Protein AF-A0A354Y8E6-F1 (afdb_monomer)

Foldseek 3Di:
DDPDDDDDDDDDCPVAPPCGPDNDDDPVCCPDPNCVVVDDPVVVVVVVCVVVVPDPVNVVVVD

Sequence (63 aa):
NADLVLAGGTESMSMVPMMGNKVALSPSVFRDDHVAIAYGMGITAEKVAEEWKVSREDQDAFA

pLDDT: mean 83.83, std 10.33, range [61.5, 96.69]

Structure (mmCIF, N/CA/C/O backbone):
data_AF-A0A354Y8E6-F1
#
_entry.id   AF-A0A354Y8E6-F1
#
loop_
_atom_site.group_PDB
_atom_site.id
_atom_site.type_symbol
_atom_site.label_atom_id
_atom_site.label_alt_id
_atom_site.label_comp_id
_atom_site.label_asym_id
_atom_site.label_entity_id
_atom_site.label_seq_id
_atom_site.pdbx_PDB_ins_code
_atom_site.Cartn_x
_atom_site.Cartn_y
_atom_site.Cartn_z
_atom_site.occupancy
_atom_site.B_iso_or_equiv
_atom_site.auth_seq_id
_atom_s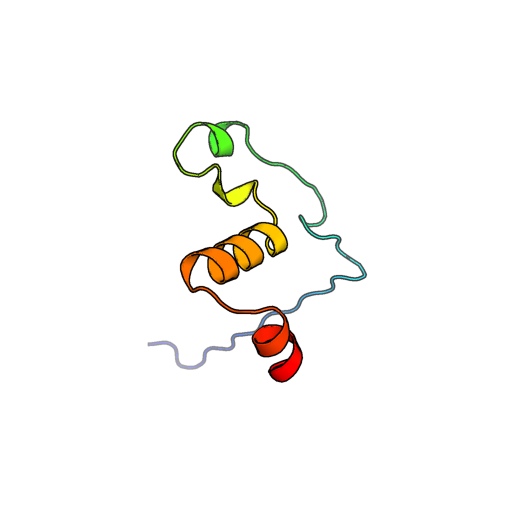ite.auth_comp_id
_atom_site.auth_asym_id
_atom_site.auth_atom_id
_atom_site.pdbx_PDB_model_num
ATOM 1 N N . ASN A 1 1 ? -3.081 -25.317 -25.016 1.00 67.62 1 ASN A N 1
ATOM 2 C CA . ASN A 1 1 ? -2.782 -25.790 -23.650 1.00 67.62 1 ASN A CA 1
ATOM 3 C C . ASN A 1 1 ? -1.290 -25.751 -23.442 1.00 67.62 1 ASN A C 1
ATOM 5 O O . ASN A 1 1 ? -0.577 -26.163 -24.344 1.00 67.62 1 ASN A O 1
ATOM 9 N N . ALA A 1 2 ? -0.839 -25.186 -22.325 1.00 81.00 2 ALA A N 1
ATOM 10 C CA . ALA A 1 2 ? 0.561 -25.253 -21.927 1.00 81.00 2 ALA A CA 1
ATOM 11 C C . ALA A 1 2 ? 0.749 -26.487 -21.039 1.00 81.00 2 ALA A C 1
ATOM 13 O O . ALA A 1 2 ? -0.038 -26.685 -20.114 1.00 81.00 2 ALA A O 1
ATOM 14 N N . ASP A 1 3 ? 1.772 -27.291 -21.323 1.00 89.75 3 ASP A N 1
ATOM 15 C CA . ASP A 1 3 ? 2.078 -28.503 -20.551 1.00 89.75 3 ASP A CA 1
ATOM 16 C C . ASP A 1 3 ? 2.767 -28.183 -19.211 1.00 89.75 3 ASP A C 1
ATOM 18 O O . ASP A 1 3 ? 2.729 -28.983 -18.280 1.00 89.75 3 ASP A O 1
ATOM 22 N N . LEU A 1 4 ? 3.366 -26.990 -19.087 1.00 83.75 4 LEU A N 1
ATOM 23 C CA . LEU A 1 4 ? 3.946 -26.464 -17.852 1.00 83.75 4 LEU A CA 1
ATOM 24 C C . LEU A 1 4 ? 4.018 -24.930 -17.909 1.00 83.75 4 LEU A C 1
ATOM 26 O O . LEU A 1 4 ? 4.452 -24.364 -18.913 1.00 83.75 4 LEU A O 1
ATOM 30 N N . VAL A 1 5 ? 3.631 -24.258 -16.821 1.00 90.75 5 VAL A N 1
ATOM 31 C CA . VAL A 1 5 ? 3.789 -22.806 -16.639 1.00 90.75 5 VAL A CA 1
ATOM 32 C C . VAL A 1 5 ? 4.461 -22.545 -15.295 1.00 90.75 5 VAL A C 1
ATOM 34 O O . VAL A 1 5 ? 4.065 -23.112 -14.279 1.00 90.75 5 VAL A O 1
ATOM 37 N N . LEU A 1 6 ? 5.462 -21.665 -15.297 1.00 80.56 6 LEU A N 1
ATOM 38 C CA . LEU A 1 6 ? 6.146 -21.168 -14.105 1.00 80.56 6 LEU A CA 1
ATOM 39 C C . LEU A 1 6 ? 5.961 -19.651 -14.034 1.00 80.56 6 LEU A C 1
ATOM 41 O O . LEU A 1 6 ? 6.283 -18.944 -14.987 1.00 80.56 6 LEU A O 1
ATOM 45 N N . ALA A 1 7 ? 5.437 -19.167 -12.909 1.00 92.81 7 ALA A N 1
ATOM 46 C CA . ALA A 1 7 ? 5.188 -17.753 -12.653 1.00 92.81 7 ALA A CA 1
ATOM 47 C C . ALA A 1 7 ? 5.786 -17.351 -11.299 1.00 92.81 7 ALA A C 1
ATOM 49 O O . ALA A 1 7 ? 5.665 -18.084 -10.319 1.00 92.81 7 ALA A O 1
ATOM 50 N N . GLY A 1 8 ? 6.425 -16.182 -11.253 1.00 92.38 8 GLY A N 1
ATOM 51 C CA . GLY A 1 8 ? 7.011 -15.599 -10.049 1.00 92.38 8 GLY A CA 1
ATOM 52 C C . GLY A 1 8 ? 7.293 -14.108 -10.239 1.00 92.38 8 GLY A C 1
ATOM 53 O O . GLY A 1 8 ? 7.326 -13.621 -11.368 1.00 92.38 8 GLY A O 1
ATOM 54 N N . GLY A 1 9 ? 7.488 -13.391 -9.132 1.00 92.19 9 GLY A N 1
ATOM 55 C CA . GLY A 1 9 ? 7.813 -11.964 -9.102 1.00 92.19 9 GLY A CA 1
ATOM 56 C C . GLY A 1 9 ? 8.844 -11.668 -8.014 1.00 92.19 9 GLY A C 1
ATOM 57 O O . GLY A 1 9 ? 8.890 -12.359 -6.999 1.00 92.19 9 GLY A O 1
ATOM 58 N N . THR A 1 10 ? 9.695 -10.668 -8.242 1.00 91.88 10 THR A N 1
ATOM 59 C CA . THR A 1 10 ? 10.732 -10.228 -7.300 1.00 91.88 10 THR A CA 1
ATOM 60 C C . THR A 1 10 ? 10.741 -8.709 -7.224 1.00 91.88 10 THR A C 1
ATOM 62 O O . THR A 1 10 ? 10.571 -8.037 -8.239 1.00 91.88 10 THR A O 1
ATOM 65 N N . GLU A 1 11 ? 10.998 -8.170 -6.036 1.00 90.12 11 GLU A N 1
ATOM 66 C CA . GLU A 1 11 ? 11.098 -6.732 -5.794 1.00 90.12 11 GLU A CA 1
ATOM 67 C C . GLU A 1 11 ? 12.219 -6.453 -4.782 1.00 90.12 11 GLU A C 1
ATOM 69 O O . GLU A 1 11 ? 12.392 -7.194 -3.816 1.00 90.12 11 GLU A O 1
ATOM 74 N N . SER A 1 12 ? 13.015 -5.405 -5.015 1.00 88.50 12 SER A N 1
ATOM 75 C CA . SER A 1 12 ? 14.073 -4.963 -4.097 1.00 88.50 12 SER A CA 1
ATOM 76 C C . SER A 1 12 ? 13.956 -3.464 -3.861 1.00 88.50 12 SER A C 1
ATOM 78 O O . SER A 1 12 ? 14.594 -2.656 -4.536 1.00 88.50 12 SER A O 1
ATOM 80 N N . MET A 1 13 ? 13.139 -3.098 -2.876 1.00 86.75 13 MET A N 1
ATOM 81 C CA . MET A 1 13 ? 12.866 -1.697 -2.542 1.00 86.75 13 MET A CA 1
ATOM 82 C C . MET A 1 13 ? 14.088 -0.966 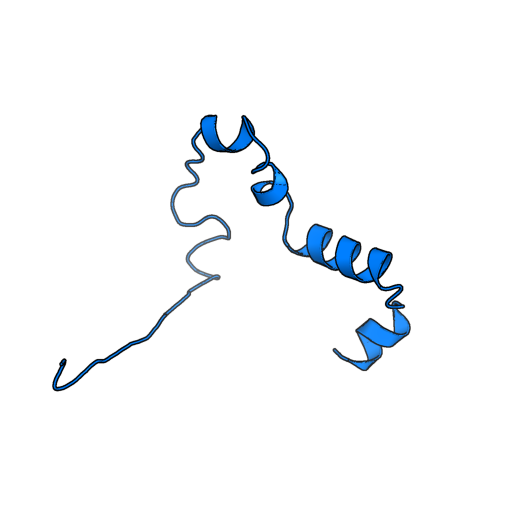-1.965 1.00 86.75 13 MET A C 1
ATOM 84 O O . MET A 1 13 ? 14.164 0.257 -2.015 1.00 86.75 13 MET A O 1
ATOM 88 N N . SER A 1 14 ? 15.067 -1.700 -1.425 1.00 86.38 14 SER A N 1
ATOM 89 C CA . SER A 1 14 ? 16.322 -1.109 -0.941 1.00 86.38 14 SER A CA 1
ATOM 90 C C . SER A 1 14 ? 17.260 -0.706 -2.080 1.00 86.38 14 SER A C 1
ATOM 92 O O . SER A 1 14 ? 18.012 0.252 -1.934 1.00 86.38 14 SER A O 1
ATOM 94 N N . MET A 1 15 ? 17.245 -1.440 -3.199 1.00 85.12 15 MET A N 1
ATOM 95 C CA . MET A 1 15 ? 18.123 -1.169 -4.345 1.00 85.12 15 MET A CA 1
ATOM 96 C C . MET A 1 15 ? 17.455 -0.310 -5.417 1.00 85.12 15 MET A C 1
ATOM 98 O O . MET A 1 15 ? 18.141 0.418 -6.133 1.00 85.12 15 MET A O 1
ATOM 102 N N . VAL A 1 16 ? 16.132 -0.405 -5.550 1.00 82.69 16 VAL A N 1
ATOM 103 C CA . VAL A 1 16 ? 15.350 0.347 -6.528 1.00 82.69 16 VAL A CA 1
ATOM 104 C C . VAL A 1 16 ? 14.341 1.204 -5.767 1.00 82.69 16 VAL A C 1
ATOM 106 O O . VAL A 1 16 ? 13.438 0.647 -5.141 1.00 82.69 16 VAL A O 1
ATOM 109 N N . PRO A 1 17 ? 14.478 2.542 -5.794 1.00 80.62 17 PRO A N 1
ATOM 110 C CA . PRO A 1 17 ? 13.548 3.415 -5.098 1.00 80.62 17 PRO A CA 1
ATOM 111 C C . PRO A 1 17 ? 12.144 3.310 -5.701 1.00 80.62 17 PRO A C 1
ATOM 113 O O . PRO A 1 17 ? 11.966 2.938 -6.866 1.00 80.62 17 PRO A O 1
ATOM 116 N N . MET A 1 18 ? 11.141 3.688 -4.908 1.00 75.56 18 MET A N 1
ATOM 117 C CA . MET A 1 18 ? 9.766 3.843 -5.386 1.00 75.56 18 MET A CA 1
ATOM 118 C C . MET A 1 18 ? 9.762 4.762 -6.618 1.00 75.56 18 MET A C 1
ATOM 120 O O . MET A 1 18 ? 10.358 5.836 -6.568 1.00 75.56 18 MET A O 1
ATOM 124 N N . MET A 1 19 ? 9.102 4.324 -7.700 1.00 74.81 19 MET A N 1
ATOM 125 C CA . MET A 1 19 ? 9.155 4.854 -9.085 1.00 74.81 19 MET A CA 1
ATOM 126 C C . MET A 1 19 ? 10.225 4.255 -10.018 1.00 74.81 19 MET A C 1
ATOM 128 O O . MET A 1 19 ? 10.279 4.616 -11.195 1.00 74.81 19 MET A O 1
ATOM 132 N N . GLY A 1 20 ? 11.015 3.284 -9.556 1.00 73.88 20 GLY A N 1
ATOM 133 C CA . GLY A 1 20 ? 11.910 2.502 -10.410 1.00 73.88 20 GLY A CA 1
ATOM 134 C C . GLY A 1 20 ? 13.292 3.131 -10.616 1.00 73.88 20 GLY A C 1
ATOM 135 O O . GLY A 1 20 ? 13.683 4.088 -9.956 1.00 73.88 20 GLY A O 1
ATOM 136 N N . ASN A 1 21 ? 14.066 2.574 -11.553 1.00 73.56 21 ASN A N 1
ATOM 137 C CA . ASN A 1 21 ? 15.453 2.999 -11.794 1.00 73.56 21 ASN A CA 1
ATOM 138 C C . ASN A 1 21 ? 15.585 4.339 -12.551 1.00 73.56 21 ASN A C 1
ATOM 140 O O . ASN A 1 21 ? 16.625 4.991 -12.469 1.00 73.56 21 ASN A O 1
ATOM 144 N N . LYS A 1 22 ? 14.552 4.730 -13.306 1.00 70.69 22 LYS A N 1
ATOM 145 C CA . LYS A 1 22 ? 14.46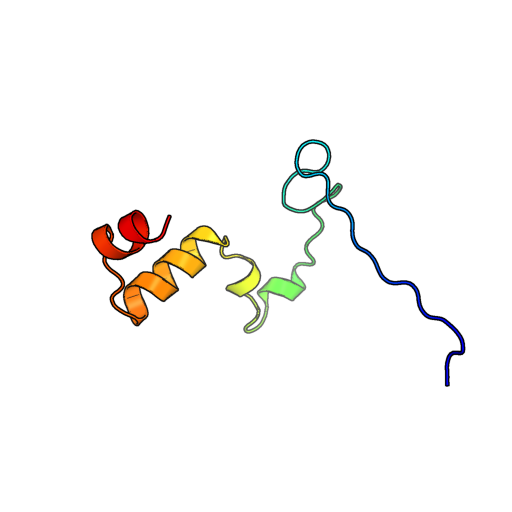4 5.951 -14.111 1.00 70.69 22 LYS A CA 1
ATOM 146 C C . LYS A 1 22 ? 13.013 6.393 -14.139 1.00 70.69 22 LYS A C 1
ATOM 148 O O . LYS A 1 22 ? 12.176 5.770 -14.788 1.00 70.69 22 LYS A O 1
ATOM 153 N N . VAL A 1 23 ? 12.733 7.496 -13.464 1.00 69.12 23 VAL A N 1
ATOM 154 C CA . VAL A 1 23 ? 11.397 8.082 -13.446 1.00 69.12 23 VAL A CA 1
ATOM 155 C C . VAL A 1 23 ? 11.178 8.833 -14.757 1.00 69.12 23 VAL A C 1
ATOM 157 O O . VAL A 1 23 ? 11.720 9.917 -14.956 1.00 69.12 23 VAL A O 1
ATOM 160 N N . ALA A 1 24 ? 10.408 8.242 -15.668 1.00 71.81 24 ALA A N 1
ATOM 161 C CA . ALA A 1 24 ? 10.015 8.864 -16.928 1.00 71.81 24 ALA A CA 1
ATOM 162 C C . ALA A 1 24 ? 8.497 8.751 -17.096 1.00 71.81 24 ALA A C 1
ATOM 164 O O . ALA A 1 24 ? 7.984 7.771 -17.632 1.00 71.81 24 ALA A O 1
ATOM 165 N N . LEU A 1 25 ? 7.775 9.759 -16.611 1.00 73.56 25 LEU A 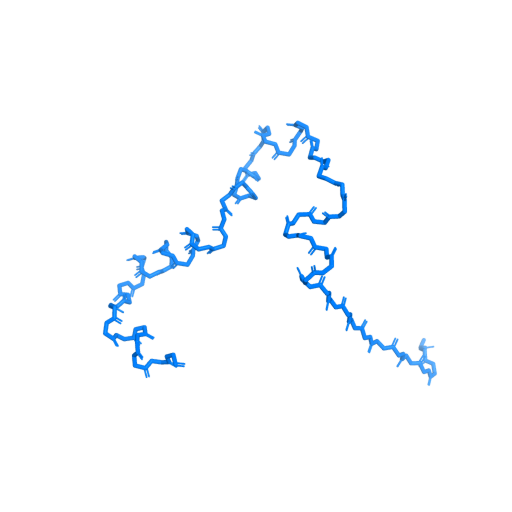N 1
ATOM 166 C CA . LEU A 1 25 ? 6.337 9.877 -16.830 1.00 73.56 25 LEU A CA 1
ATOM 167 C C . LEU A 1 25 ? 6.093 10.706 -18.091 1.00 73.56 25 LEU A C 1
ATOM 169 O O . LEU A 1 25 ? 6.565 11.838 -18.198 1.00 73.56 25 LEU A O 1
ATOM 173 N N . SER A 1 26 ? 5.354 10.147 -19.050 1.00 76.69 26 SER A N 1
ATOM 174 C CA . SER A 1 26 ? 4.898 10.919 -20.207 1.00 76.69 26 SER A CA 1
ATOM 175 C C . SER A 1 26 ? 3.933 12.015 -19.737 1.00 76.69 26 SER A C 1
ATOM 177 O O . SER A 1 26 ? 2.988 11.696 -19.013 1.00 76.69 26 SER A O 1
ATOM 179 N N . PRO A 1 27 ? 4.073 13.277 -20.184 1.00 71.56 27 PRO A N 1
ATOM 180 C CA . PRO A 1 27 ? 3.117 14.343 -19.870 1.00 71.56 27 PRO A CA 1
ATOM 181 C C . PRO A 1 27 ? 1.666 14.013 -20.257 1.00 71.56 27 PRO A C 1
ATOM 183 O O . PRO A 1 27 ? 0.736 14.580 -19.692 1.00 71.56 27 PRO A O 1
ATOM 186 N N . SER A 1 28 ? 1.456 13.079 -21.195 1.00 76.94 28 SER A N 1
ATOM 187 C CA . SER A 1 28 ? 0.123 12.590 -21.571 1.00 76.94 28 SER A CA 1
ATOM 188 C C . SER A 1 28 ? -0.620 11.893 -20.431 1.00 76.94 28 SER A C 1
ATOM 190 O O . SER A 1 28 ? -1.843 11.884 -20.438 1.00 76.94 28 SER A O 1
ATOM 192 N N . VAL A 1 29 ? 0.096 11.346 -19.445 1.00 70.50 29 VAL A N 1
ATOM 193 C 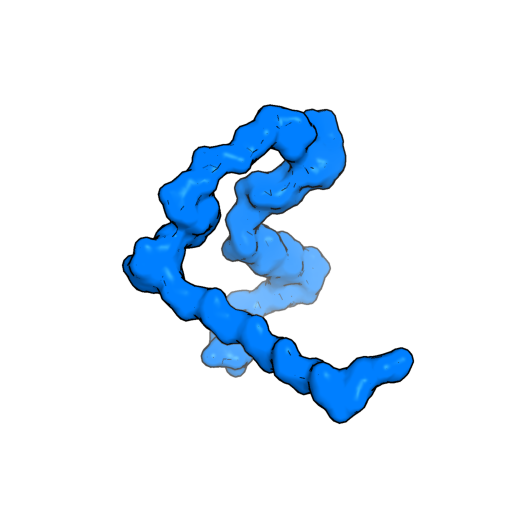CA . VAL A 1 29 ? -0.485 10.636 -18.294 1.00 70.50 29 VAL A CA 1
ATOM 194 C C . VAL A 1 29 ? -1.340 11.563 -17.419 1.00 70.50 29 VAL A C 1
ATOM 196 O O . VAL A 1 29 ? -2.252 11.101 -16.745 1.00 70.50 29 VAL A O 1
ATOM 199 N N . PHE A 1 30 ? -1.100 12.875 -17.473 1.00 73.44 30 PHE A N 1
ATOM 200 C CA . PHE A 1 30 ? -1.811 13.872 -16.668 1.00 73.44 30 PHE A CA 1
ATOM 201 C C . PHE A 1 30 ? -2.897 14.641 -17.436 1.00 73.44 30 PHE A C 1
ATOM 203 O O . PHE A 1 30 ? -3.426 15.618 -16.914 1.00 73.44 30 PHE A O 1
ATOM 210 N N . ARG A 1 31 ? -3.190 14.270 -18.691 1.00 70.94 31 ARG A N 1
ATOM 211 C CA . ARG A 1 31 ? -4.127 15.019 -19.548 1.00 70.94 31 ARG A CA 1
ATOM 212 C C . ARG A 1 31 ? -5.597 14.608 -19.403 1.00 70.94 31 ARG A C 1
ATOM 214 O O . ARG A 1 31 ? -6.445 15.432 -19.724 1.00 70.94 31 ARG A O 1
ATOM 221 N N . ASP A 1 32 ? -5.870 13.403 -18.905 1.00 71.25 32 ASP A N 1
ATOM 222 C CA . ASP A 1 32 ? -7.215 12.815 -18.764 1.00 71.25 32 ASP A CA 1
ATOM 223 C C . ASP A 1 32 ? -7.488 12.391 -17.298 1.00 71.25 32 ASP A C 1
ATOM 225 O O . ASP A 1 32 ? -6.718 12.735 -16.402 1.00 71.25 32 ASP A O 1
ATOM 229 N N . ASP A 1 33 ? -8.531 11.585 -17.040 1.00 61.50 33 ASP A N 1
ATOM 230 C CA . ASP A 1 33 ? -8.960 11.079 -15.712 1.00 61.50 33 ASP A CA 1
ATOM 231 C C . ASP A 1 33 ? -7.907 10.229 -14.954 1.00 61.50 33 ASP A C 1
ATOM 233 O O . ASP A 1 33 ? -8.136 9.756 -13.839 1.00 61.50 33 ASP A O 1
ATOM 237 N N . HIS A 1 34 ? -6.714 10.041 -15.521 1.00 65.12 34 HIS A N 1
ATOM 238 C CA . HIS A 1 34 ? -5.608 9.280 -14.934 1.00 65.12 34 HIS A CA 1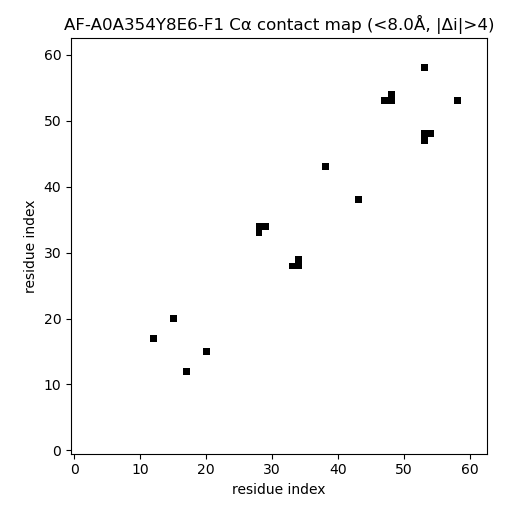
ATOM 239 C C . HIS A 1 34 ? -4.766 10.068 -13.921 1.00 65.12 34 HIS A C 1
ATOM 241 O O . HIS A 1 34 ? -3.760 9.550 -13.437 1.00 65.12 34 HIS A O 1
ATOM 247 N N . VAL A 1 35 ? -5.191 11.276 -13.528 1.00 67.50 35 VAL A N 1
ATOM 248 C CA . VAL A 1 35 ? -4.529 12.094 -12.489 1.00 67.50 35 VAL A CA 1
ATOM 249 C C . VAL A 1 35 ? -4.345 11.319 -11.178 1.00 67.50 35 VAL A C 1
ATOM 251 O O . VAL A 1 35 ? -3.399 11.587 -10.441 1.00 67.50 35 VAL A O 1
ATOM 254 N N . ALA A 1 36 ? -5.177 10.303 -10.917 1.00 68.50 36 ALA A N 1
ATOM 255 C CA . ALA A 1 36 ? -5.065 9.455 -9.736 1.00 68.50 36 ALA A CA 1
ATOM 256 C C . ALA A 1 36 ? -3.687 8.784 -9.563 1.00 68.50 36 ALA A C 1
ATOM 258 O O . ALA A 1 36 ? -3.262 8.564 -8.433 1.00 68.50 36 ALA A O 1
ATOM 259 N N . ILE A 1 37 ? -2.953 8.533 -10.655 1.00 73.44 37 ILE A N 1
ATOM 260 C CA . ILE A 1 37 ? -1.588 7.977 -10.615 1.00 73.44 37 ILE A CA 1
ATOM 261 C C . ILE A 1 37 ? -0.574 8.913 -9.936 1.00 73.44 37 ILE A C 1
ATOM 263 O O . ILE A 1 37 ? 0.509 8.486 -9.546 1.00 73.44 37 ILE A O 1
ATO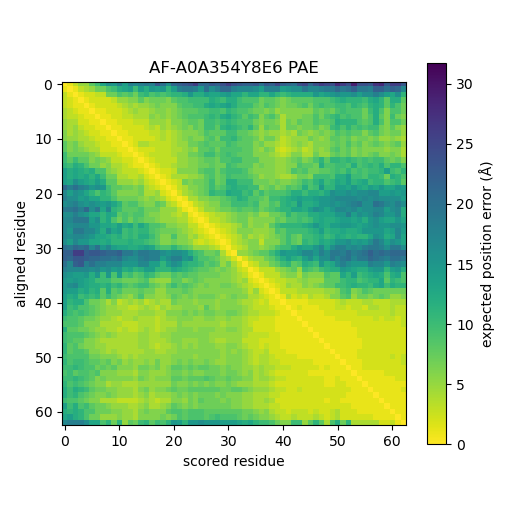M 267 N N . ALA A 1 38 ? -0.916 10.198 -9.805 1.00 72.50 38 ALA A N 1
ATOM 268 C CA . ALA A 1 38 ? -0.109 11.190 -9.111 1.00 72.50 38 ALA A CA 1
ATOM 269 C C . ALA A 1 38 ? -0.266 11.120 -7.584 1.00 72.50 38 ALA A C 1
ATOM 271 O O . ALA A 1 38 ? 0.591 11.633 -6.863 1.00 72.50 38 ALA A O 1
ATOM 272 N N . TYR A 1 39 ? -1.356 10.532 -7.076 1.00 78.88 39 TYR A N 1
ATOM 273 C CA . TYR A 1 39 ? -1.578 10.433 -5.638 1.00 78.88 39 TYR A CA 1
ATOM 274 C C . TYR A 1 39 ? -0.784 9.264 -5.064 1.00 78.88 39 TYR A C 1
ATOM 276 O O . TYR A 1 39 ? -0.877 8.129 -5.523 1.00 78.88 39 TYR A O 1
ATOM 284 N N . GLY A 1 40 ? 0.002 9.548 -4.025 1.00 81.50 40 GLY A N 1
ATOM 285 C CA . GLY A 1 40 ? 0.716 8.508 -3.296 1.00 81.50 40 GLY A CA 1
ATOM 286 C C . GLY A 1 40 ? -0.248 7.544 -2.602 1.00 81.50 40 GLY A C 1
ATOM 287 O O . GLY A 1 40 ? -1.310 7.951 -2.126 1.00 81.50 40 GLY A O 1
ATOM 288 N N . MET A 1 41 ? 0.171 6.283 -2.472 1.00 87.31 41 MET A N 1
ATOM 289 C CA . MET A 1 41 ? -0.628 5.211 -1.860 1.00 87.31 41 MET A CA 1
ATOM 290 C C . MET A 1 41 ? -1.163 5.570 -0.460 1.00 87.31 41 MET A C 1
ATOM 292 O O . MET A 1 41 ? -2.291 5.220 -0.125 1.00 87.31 41 MET A O 1
ATOM 296 N N . GLY A 1 42 ? -0.400 6.325 0.341 1.00 89.06 42 GLY A N 1
ATOM 297 C CA . GLY A 1 42 ? -0.852 6.794 1.658 1.00 89.06 42 GLY A CA 1
ATOM 298 C C . GLY A 1 42 ? -2.073 7.714 1.583 1.00 89.06 42 GLY A C 1
ATOM 299 O O . GLY A 1 42 ? -3.050 7.487 2.279 1.00 89.06 42 GLY A O 1
ATOM 300 N N . ILE A 1 43 ? -2.084 8.690 0.668 1.00 90.88 43 ILE A N 1
ATOM 301 C CA . ILE A 1 43 ? -3.234 9.596 0.484 1.00 90.88 43 ILE A CA 1
ATOM 302 C C . ILE A 1 43 ? -4.466 8.811 0.030 1.00 90.88 43 ILE A C 1
ATOM 304 O O . ILE A 1 43 ? -5.580 9.097 0.464 1.00 90.88 43 ILE A O 1
ATOM 308 N N . THR A 1 44 ? -4.280 7.801 -0.824 1.00 90.50 44 THR A N 1
ATOM 309 C CA . THR A 1 44 ? -5.395 6.937 -1.226 1.00 90.50 44 THR A CA 1
ATOM 310 C C . THR A 1 44 ? -5.916 6.091 -0.063 1.00 90.50 44 THR A C 1
ATOM 312 O O . THR A 1 44 ? -7.124 5.906 0.037 1.00 90.50 44 THR A O 1
ATOM 315 N N . ALA A 1 45 ? -5.044 5.645 0.851 1.00 91.62 45 ALA A N 1
ATOM 316 C CA . ALA A 1 45 ? -5.454 4.946 2.068 1.00 91.62 45 ALA A CA 1
ATOM 317 C C . ALA A 1 45 ? -6.258 5.864 3.006 1.00 91.62 45 ALA A C 1
ATOM 319 O O . ALA A 1 45 ? -7.323 5.466 3.469 1.00 91.62 45 ALA A O 1
ATOM 320 N N . GLU A 1 46 ? -5.826 7.117 3.190 1.00 92.94 46 GLU A N 1
ATOM 321 C CA . GLU A 1 46 ? -6.582 8.124 3.954 1.00 92.94 46 GLU A CA 1
ATOM 322 C C . GLU A 1 46 ? -7.965 8.383 3.343 1.00 92.94 46 GLU A C 1
ATOM 324 O O . GLU A 1 46 ? -8.962 8.474 4.054 1.00 92.94 46 GLU A O 1
ATOM 329 N N . LYS A 1 47 ? -8.057 8.443 2.008 1.00 92.56 47 LYS A N 1
ATOM 330 C CA . LYS A 1 47 ? -9.341 8.606 1.314 1.00 92.56 47 LYS A CA 1
ATOM 331 C C . LYS A 1 47 ? -10.284 7.426 1.536 1.00 92.56 47 LYS A C 1
ATOM 333 O O . LYS A 1 47 ? -11.480 7.640 1.707 1.00 92.56 47 LYS A O 1
ATOM 338 N N . VAL A 1 48 ? -9.762 6.199 1.571 1.00 94.12 48 VAL A N 1
ATOM 339 C CA . VAL A 1 48 ? -10.548 5.010 1.936 1.00 94.12 48 VAL A CA 1
ATOM 340 C C . VAL A 1 48 ? -11.004 5.098 3.395 1.00 94.12 48 VAL A C 1
ATOM 342 O O . VAL A 1 48 ? -12.175 4.853 3.676 1.00 94.12 48 VAL A O 1
ATOM 345 N N . ALA A 1 49 ? -10.122 5.482 4.319 1.00 95.56 49 ALA A N 1
ATOM 346 C CA . ALA A 1 49 ? -10.485 5.627 5.726 1.00 95.56 49 ALA A CA 1
ATOM 347 C C . ALA A 1 49 ? -11.588 6.682 5.935 1.00 95.56 49 ALA A C 1
ATOM 349 O O . ALA A 1 49 ? -12.533 6.433 6.681 1.00 95.56 49 ALA A O 1
ATOM 350 N N . GLU A 1 50 ? -11.513 7.817 5.233 1.00 95.50 50 GLU A N 1
ATOM 351 C CA . GLU A 1 50 ? -12.517 8.889 5.264 1.00 95.50 50 GLU A CA 1
ATOM 352 C C . GLU A 1 50 ? -13.882 8.419 4.728 1.00 95.50 50 GLU A C 1
ATOM 354 O O . GLU A 1 50 ? -14.893 8.550 5.421 1.00 95.50 50 GLU A O 1
ATOM 359 N N . GLU A 1 51 ? -13.912 7.826 3.529 1.00 96.69 51 GLU A N 1
ATOM 360 C CA . GLU A 1 51 ? -15.146 7.390 2.854 1.00 96.69 51 GLU A CA 1
ATOM 361 C C . GLU A 1 51 ? -15.905 6.334 3.674 1.00 96.69 51 GLU A C 1
ATOM 363 O O . GLU A 1 51 ? -17.129 6.386 3.818 1.00 96.69 51 GLU A O 1
ATOM 368 N N . TRP A 1 52 ? -15.163 5.392 4.262 1.00 96.56 52 TRP A N 1
ATOM 369 C CA . TRP A 1 52 ? -15.723 4.271 5.018 1.00 96.56 52 TRP A CA 1
ATOM 370 C C . TRP A 1 52 ? -15.740 4.498 6.531 1.00 96.56 52 TRP A C 1
ATOM 372 O O . TRP A 1 52 ? -16.161 3.612 7.274 1.00 96.56 52 TRP A O 1
ATOM 382 N N . LYS A 1 53 ? -15.345 5.693 6.988 1.00 96.62 53 LYS A N 1
ATOM 383 C CA . LYS A 1 53 ? -15.332 6.104 8.401 1.00 96.62 53 LYS A CA 1
ATOM 384 C C . LYS A 1 53 ? -14.540 5.144 9.298 1.00 96.62 53 LYS A C 1
ATOM 386 O O . LYS A 1 53 ? -14.973 4.830 10.405 1.00 96.62 53 LYS A O 1
ATOM 391 N N . VAL A 1 54 ? -13.387 4.681 8.817 1.00 96.44 54 VAL A N 1
ATOM 392 C CA . VAL A 1 54 ? -12.481 3.806 9.573 1.00 96.44 54 VAL A CA 1
ATOM 393 C C . VAL A 1 54 ? -11.693 4.658 10.566 1.00 96.44 54 VAL A C 1
ATOM 395 O O . VAL A 1 54 ? -10.887 5.501 10.165 1.00 96.44 54 VAL A O 1
ATOM 398 N N . SER A 1 55 ? -11.933 4.458 11.864 1.00 96.44 55 SER A N 1
ATOM 399 C CA . SER A 1 55 ? -11.269 5.239 12.912 1.00 96.44 55 SER A CA 1
ATOM 400 C C . SER A 1 55 ? -9.780 4.901 13.026 1.00 96.44 55 SER A C 1
ATOM 402 O O . SER A 1 55 ? -9.318 3.870 12.532 1.00 96.44 55 SER A O 1
ATOM 404 N N . ARG A 1 56 ? -9.006 5.768 13.688 1.00 95.69 56 ARG A N 1
ATOM 405 C CA . ARG A 1 56 ? -7.589 5.491 13.955 1.00 95.69 56 ARG A CA 1
ATOM 406 C C . ARG A 1 56 ? -7.439 4.296 14.893 1.00 95.69 56 ARG A C 1
ATOM 408 O O . ARG A 1 56 ? -6.539 3.486 14.715 1.00 95.69 56 ARG A O 1
ATOM 415 N N . GLU A 1 57 ? -8.336 4.190 15.863 1.00 96.62 57 GLU A N 1
ATOM 416 C CA . GLU A 1 57 ? -8.401 3.089 16.811 1.00 96.62 57 GLU A CA 1
ATOM 417 C C . GLU A 1 57 ? -8.640 1.752 16.094 1.00 96.62 57 GLU A C 1
ATOM 419 O O . GLU A 1 57 ? -7.972 0.772 16.412 1.00 96.62 57 GLU A O 1
ATOM 424 N N . ASP A 1 58 ? -9.522 1.723 15.085 1.00 96.25 58 ASP A N 1
ATOM 425 C CA . ASP A 1 58 ? -9.768 0.526 14.268 1.00 96.25 58 ASP A CA 1
ATOM 426 C C . ASP A 1 58 ? -8.559 0.164 13.392 1.00 96.25 58 ASP A C 1
ATOM 428 O O . ASP A 1 58 ? -8.236 -1.014 13.240 1.00 96.25 58 ASP A O 1
ATOM 432 N N . GLN A 1 59 ? -7.873 1.166 12.827 1.00 95.19 59 GLN A N 1
ATOM 433 C CA . GLN A 1 59 ? -6.644 0.955 12.051 1.00 95.19 59 GLN A CA 1
ATOM 434 C C . GLN A 1 59 ? -5.527 0.369 12.924 1.00 95.19 59 GLN A C 1
ATOM 436 O O . GLN A 1 59 ? -4.888 -0.605 12.529 1.00 95.19 59 GLN A O 1
ATOM 441 N N . ASP A 1 60 ? -5.326 0.925 14.122 1.00 96.19 60 ASP A N 1
ATOM 442 C CA . ASP A 1 60 ? -4.306 0.471 15.073 1.00 96.19 60 ASP A CA 1
ATOM 443 C C . ASP A 1 60 ? -4.629 -0.916 15.648 1.00 96.19 60 ASP A C 1
ATOM 445 O O . ASP A 1 60 ? -3.716 -1.691 15.912 1.00 96.19 60 ASP A O 1
ATOM 449 N N . ALA A 1 61 ? -5.909 -1.254 15.832 1.00 96.00 61 ALA A N 1
ATOM 450 C CA . ALA A 1 61 ? -6.316 -2.576 16.306 1.00 96.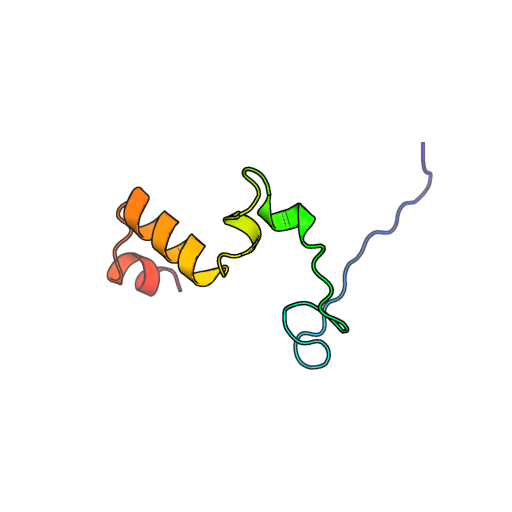00 61 ALA A CA 1
ATOM 451 C C . ALA A 1 61 ? -6.072 -3.698 15.276 1.00 96.00 61 ALA A C 1
ATOM 453 O O . ALA A 1 61 ? -6.000 -4.867 15.660 1.00 96.00 61 ALA A O 1
ATOM 454 N N . PHE A 1 62 ? -5.983 -3.362 13.985 1.00 93.12 62 PHE A N 1
ATOM 455 C CA . PHE A 1 62 ? -5.738 -4.315 12.899 1.00 93.12 62 PHE A CA 1
ATOM 456 C C . PHE A 1 62 ? -4.247 -4.509 12.566 1.00 93.12 62 PHE A C 1
ATOM 458 O O . PHE A 1 62 ? -3.884 -5.582 12.079 1.00 93.12 62 PHE A O 1
ATOM 465 N N . ALA A 1 63 ? -3.420 -3.479 12.781 1.00 83.00 63 ALA A N 1
ATOM 466 C CA . ALA A 1 63 ? -1.990 -3.450 12.448 1.00 83.00 63 ALA A CA 1
ATOM 467 C C . ALA A 1 63 ? -1.148 -4.469 13.240 1.00 83.00 63 ALA A C 1
ATOM 469 O O . ALA A 1 63 ? -0.208 -5.029 12.625 1.00 83.00 63 ALA A O 1
#

Secondary structure (DSSP, 8-state):
--S---------TTTS-TT-SS----GGGGSSGGGGGGS-HHHHHHHHHHHHT--HHHHHHH-

Solvent-accessible surface area (backbone atoms only — not comparable to full-atom values): 4401 Å² total; per-residue (Å²): 136,80,97,75,87,86,86,85,87,87,85,55,71,90,83,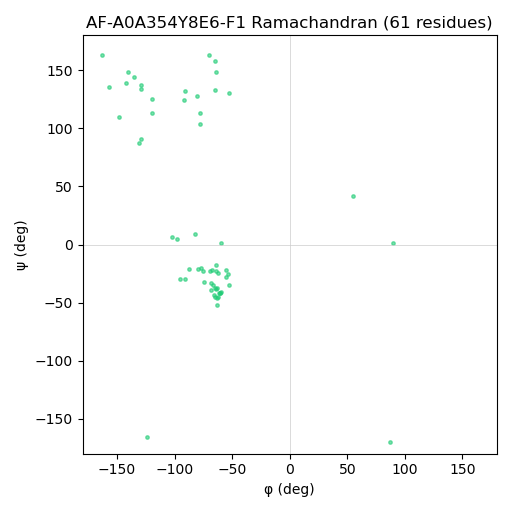35,50,93,72,51,94,67,81,78,80,62,77,71,56,64,73,54,93,50,50,65,79,75,57,53,71,66,61,55,51,51,51,50,29,61,77,69,66,56,48,71,68,60,53,63,74,70,108

Mean predicted aligned error: 7.53 Å

Radius of gyration: 18.16 Å; Cα contacts (8 Å, |Δi|>4): 10; chains: 1; bounding box: 34×44×40 Å